Protein AF-A0A401REQ0-F1 (afdb_monomer_lite)

Organism: Chiloscyllium punctatum (NCBI:txid137246)

pLDDT: mean 82.72, std 7.69, range [53.72, 91.69]

Secondary structure (DSSP, 8-state):
--TT---HHHHHHHHHHHHHTTHHHHHHHHHHHHHHHHHHHHHHHTTSS-HHHHHHHHHHHTT---

Structure (mmCIF, N/CA/C/O backbone):
data_AF-A0A401REQ0-F1
#
_entry.id   AF-A0A401REQ0-F1
#
loop_
_atom_site.group_PDB
_atom_site.id
_atom_site.type_symbol
_atom_site.label_atom_id
_atom_site.label_alt_id
_atom_site.label_comp_id
_atom_site.label_asym_id
_atom_site.label_entity_id
_atom_site.label_seq_id
_atom_site.pdbx_PDB_ins_code
_atom_site.Cartn_x
_atom_site.Cartn_y
_atom_site.Cartn_z
_atom_site.occupancy
_atom_site.B_iso_or_equiv
_atom_site.auth_seq_id
_atom_site.auth_comp_id
_atom_site.auth_asym_id
_atom_site.auth_atom_id
_atom_site.pdbx_PDB_model_num
ATOM 1 N N . VAL A 1 1 ? 19.619 9.829 -18.036 1.00 64.12 1 VAL A N 1
ATOM 2 C CA . VAL A 1 1 ? 18.574 9.813 -16.985 1.00 64.12 1 VAL A CA 1
ATOM 3 C C . VAL A 1 1 ? 17.267 9.407 -17.648 1.00 64.12 1 VAL A C 1
ATOM 5 O O . VAL A 1 1 ? 16.832 10.118 -18.542 1.00 64.12 1 VAL A O 1
ATOM 8 N N . ASN A 1 2 ? 16.714 8.238 -17.310 1.00 69.94 2 ASN A N 1
ATOM 9 C CA . ASN A 1 2 ? 15.518 7.688 -17.980 1.00 69.94 2 ASN A CA 1
ATOM 10 C C . ASN A 1 2 ? 14.202 8.073 -17.278 1.00 69.94 2 ASN A C 1
ATOM 12 O O . ASN A 1 2 ? 13.131 7.915 -17.849 1.00 69.94 2 ASN A O 1
ATOM 16 N N . TYR A 1 3 ? 14.284 8.594 -16.052 1.00 74.25 3 TYR A N 1
ATOM 17 C CA . TYR A 1 3 ? 13.140 9.015 -15.248 1.00 74.25 3 TYR A CA 1
ATOM 18 C C . TYR A 1 3 ? 12.696 10.441 -15.614 1.00 74.25 3 TYR A C 1
ATOM 20 O O . TYR A 1 3 ? 13.544 11.317 -15.790 1.00 74.25 3 TYR A O 1
ATOM 28 N N . GLY A 1 4 ? 11.383 10.676 -15.726 1.00 77.50 4 GLY A N 1
ATOM 29 C CA . GLY A 1 4 ? 10.808 11.998 -16.028 1.00 77.50 4 GLY A CA 1
ATOM 30 C C . GLY A 1 4 ? 10.857 12.423 -17.502 1.00 77.50 4 GLY A C 1
ATOM 31 O O . GLY A 1 4 ? 10.671 13.598 -17.799 1.00 77.50 4 GLY A O 1
ATOM 32 N N . GLN A 1 5 ? 11.114 11.495 -18.429 1.00 80.06 5 GLN A N 1
ATOM 33 C CA . GLN A 1 5 ? 11.116 11.768 -19.869 1.00 80.06 5 GLN A CA 1
ATOM 34 C C . GLN A 1 5 ? 9.896 11.124 -20.534 1.00 80.06 5 GLN A C 1
ATOM 36 O O . GLN A 1 5 ? 9.666 9.933 -20.356 1.00 80.06 5 GLN A O 1
ATOM 41 N N . SER A 1 6 ? 9.154 11.884 -21.345 1.00 77.69 6 SER A N 1
ATOM 42 C CA . SER A 1 6 ? 7.946 11.416 -22.056 1.00 77.69 6 SER A CA 1
ATOM 43 C C . SER A 1 6 ? 8.226 10.449 -23.216 1.00 77.69 6 SER A C 1
ATOM 45 O O . SER A 1 6 ? 7.342 10.169 -24.020 1.00 77.69 6 SER A O 1
ATOM 47 N N . ASP A 1 7 ? 9.459 9.956 -23.325 1.00 85.75 7 ASP A N 1
ATOM 48 C CA . ASP A 1 7 ? 9.862 8.988 -24.336 1.00 85.75 7 ASP A CA 1
ATOM 49 C C . ASP A 1 7 ? 9.287 7.595 -23.987 1.00 85.75 7 ASP A C 1
ATOM 51 O O . ASP A 1 7 ? 9.546 7.076 -22.886 1.00 85.75 7 ASP A O 1
ATOM 55 N N . PRO A 1 8 ? 8.514 6.963 -24.893 1.00 81.25 8 PRO A N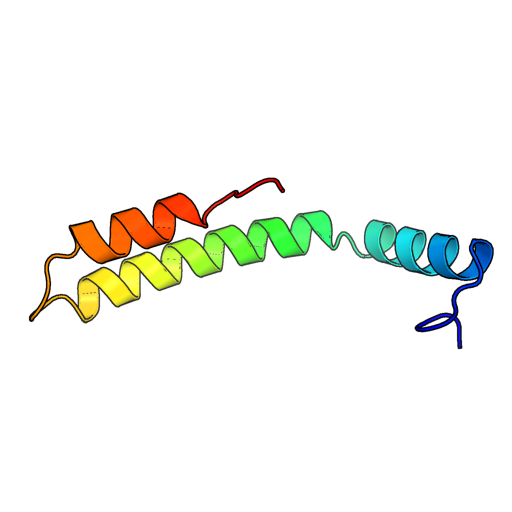 1
ATOM 56 C CA . PRO A 1 8 ? 7.905 5.657 -24.644 1.00 81.25 8 PRO A CA 1
ATOM 57 C C . PRO A 1 8 ? 8.926 4.551 -24.345 1.00 81.25 8 PRO A C 1
ATOM 59 O O . PRO A 1 8 ? 8.665 3.691 -23.500 1.00 81.25 8 PRO A O 1
ATOM 62 N N . GLY A 1 9 ? 10.103 4.585 -24.980 1.00 82.19 9 GLY A N 1
ATOM 63 C CA . GLY A 1 9 ? 11.165 3.597 -24.775 1.00 82.19 9 GLY A CA 1
ATOM 64 C C . GLY A 1 9 ? 11.803 3.716 -23.393 1.00 82.19 9 GLY A C 1
ATOM 65 O O . GLY A 1 9 ? 12.040 2.714 -22.717 1.00 82.19 9 GLY A O 1
ATOM 66 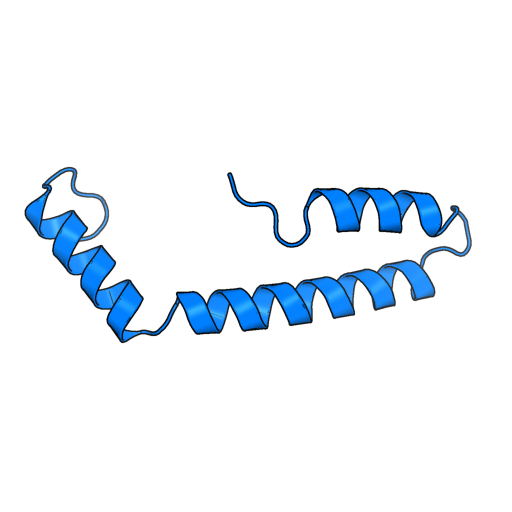N N . LYS A 1 10 ? 12.001 4.944 -22.907 1.00 81.25 10 LYS A N 1
ATOM 67 C CA . LYS A 1 10 ? 12.536 5.185 -21.554 1.00 81.25 10 LYS A CA 1
ATOM 68 C C . LYS A 1 10 ? 11.523 4.846 -20.465 1.00 81.25 10 LYS A C 1
ATOM 70 O O . LYS A 1 10 ? 11.899 4.279 -19.441 1.00 81.25 10 LYS A O 1
ATOM 75 N N . THR A 1 11 ? 10.239 5.097 -20.716 1.00 83.94 11 THR A N 1
ATOM 76 C CA . THR A 1 11 ? 9.151 4.674 -19.821 1.00 83.94 11 THR A CA 1
ATOM 77 C C . THR A 1 11 ? 9.066 3.148 -19.719 1.00 83.94 11 THR A C 1
ATOM 79 O O . THR A 1 11 ? 8.868 2.618 -18.625 1.00 83.94 11 THR A O 1
ATOM 82 N N . ALA A 1 12 ? 9.253 2.427 -20.830 1.00 85.75 12 ALA A N 1
ATOM 83 C CA . ALA A 1 12 ? 9.276 0.965 -20.831 1.00 85.75 12 ALA A CA 1
ATOM 84 C C . ALA A 1 12 ? 10.440 0.403 -19.997 1.00 85.75 12 ALA A C 1
ATOM 86 O O . ALA A 1 12 ? 10.221 -0.503 -19.198 1.00 85.75 12 ALA A O 1
ATOM 87 N N . LEU A 1 13 ? 11.639 0.988 -20.105 1.00 87.06 13 LEU A N 1
ATOM 88 C CA . LEU A 1 13 ? 12.798 0.597 -19.290 1.00 87.06 13 LEU A CA 1
ATOM 89 C C . LEU A 1 13 ? 12.565 0.823 -17.789 1.00 87.06 13 LEU A C 1
ATOM 91 O O . LEU A 1 13 ? 12.905 -0.033 -16.979 1.00 87.06 13 LEU A O 1
ATOM 95 N N . VAL A 1 14 ? 11.951 1.948 -17.408 1.00 86.38 14 VAL A N 1
ATOM 96 C CA . VAL A 1 14 ? 11.608 2.218 -16.001 1.00 86.38 14 VAL A CA 1
ATOM 97 C C . VAL A 1 14 ? 10.577 1.209 -15.482 1.00 86.38 14 VAL A C 1
ATOM 99 O O . VAL A 1 14 ? 10.730 0.693 -14.379 1.00 86.38 14 VAL A O 1
ATOM 102 N N . LYS A 1 15 ? 9.557 0.870 -16.282 1.00 85.81 15 LYS A 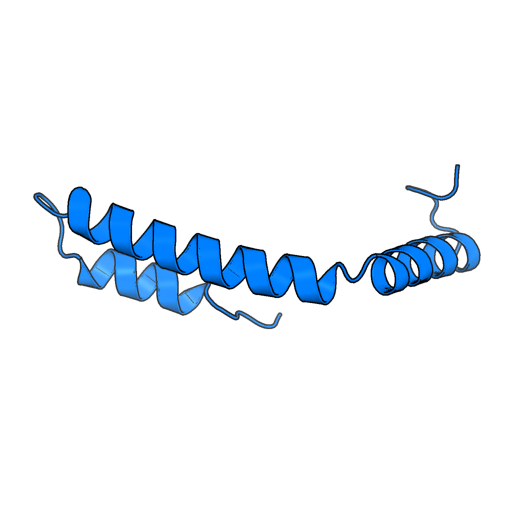N 1
ATOM 103 C CA . LYS A 1 15 ? 8.568 -0.159 -15.915 1.00 85.81 15 LYS A CA 1
ATOM 104 C C . LYS A 1 15 ? 9.182 -1.559 -15.819 1.00 85.81 15 LYS A C 1
ATOM 106 O O . LYS A 1 15 ? 8.791 -2.319 -14.940 1.00 85.81 15 LYS A O 1
ATOM 111 N N . ALA A 1 16 ? 10.131 -1.899 -16.691 1.00 89.00 16 ALA A N 1
ATOM 112 C CA . ALA A 1 16 ? 10.860 -3.163 -16.619 1.00 89.00 16 ALA A CA 1
ATOM 113 C C . ALA A 1 16 ? 11.658 -3.259 -15.312 1.00 89.00 16 ALA A C 1
ATOM 115 O O . ALA A 1 16 ? 11.491 -4.224 -14.575 1.00 89.00 16 ALA A O 1
ATOM 116 N N . LEU A 1 17 ? 12.394 -2.199 -14.961 1.00 90.06 17 LEU A N 1
ATOM 117 C CA . LEU A 1 17 ? 13.111 -2.107 -13.688 1.00 90.06 17 LEU A CA 1
ATOM 118 C C . LEU A 1 17 ? 12.170 -2.264 -12.481 1.00 90.06 17 LEU A C 1
ATOM 120 O O . LEU A 1 17 ? 12.502 -2.936 -11.513 1.00 90.06 17 LEU A O 1
ATOM 124 N N . TYR A 1 18 ? 10.974 -1.677 -12.532 1.00 89.12 18 TYR A N 1
ATOM 125 C CA . TYR A 1 18 ? 9.971 -1.821 -11.471 1.00 89.12 18 TYR A CA 1
ATOM 126 C C . TYR A 1 18 ? 9.472 -3.255 -11.285 1.00 89.12 18 TYR A C 1
ATOM 128 O O . TYR A 1 18 ? 9.202 -3.664 -10.155 1.00 89.12 18 TYR A O 1
ATOM 136 N N . ASN A 1 19 ? 9.366 -4.011 -12.377 1.00 87.69 19 ASN A N 1
ATOM 137 C CA . ASN A 1 19 ? 9.016 -5.425 -12.324 1.00 87.69 19 ASN A CA 1
ATOM 138 C C . ASN A 1 19 ? 10.190 -6.274 -11.816 1.00 87.69 19 ASN A C 1
ATOM 140 O O . ASN A 1 19 ? 9.970 -7.168 -11.007 1.00 87.69 19 ASN A O 1
ATOM 144 N N . GLU A 1 20 ? 11.421 -5.981 -12.247 1.00 90.38 20 GLU A N 1
ATOM 145 C CA . GLU A 1 20 ? 12.637 -6.667 -11.777 1.00 90.38 20 GLU A CA 1
ATOM 146 C C . GLU A 1 20 ? 12.862 -6.487 -10.271 1.00 90.38 20 GLU A C 1
ATOM 148 O O . GLU A 1 20 ? 13.287 -7.417 -9.591 1.00 90.38 20 GLU A O 1
ATOM 153 N N . LEU A 1 21 ? 12.535 -5.307 -9.740 1.00 89.88 21 LEU A N 1
ATOM 154 C CA . LEU A 1 21 ? 12.610 -4.996 -8.310 1.00 89.88 21 LEU A CA 1
ATOM 155 C C . LEU A 1 21 ? 11.431 -5.549 -7.492 1.00 89.88 21 LEU A C 1
ATOM 157 O O . LEU A 1 21 ? 11.355 -5.282 -6.296 1.00 89.88 21 LEU A O 1
ATOM 161 N N . ASP A 1 22 ? 10.499 -6.260 -8.131 1.00 89.25 22 ASP A N 1
ATOM 162 C CA . ASP A 1 22 ? 9.269 -6.773 -7.523 1.00 89.25 22 ASP A CA 1
ATOM 163 C C . ASP A 1 22 ? 8.513 -5.718 -6.691 1.00 89.25 22 ASP A C 1
ATOM 165 O O . ASP A 1 22 ? 8.047 -5.945 -5.570 1.00 89.25 22 ASP A O 1
ATOM 169 N N . LEU A 1 23 ? 8.355 -4.514 -7.255 1.00 89.12 23 LEU A N 1
ATOM 170 C CA . LEU A 1 23 ? 7.616 -3.442 -6.581 1.00 89.12 23 LEU A CA 1
ATOM 171 C C . LEU A 1 23 ? 6.147 -3.809 -6.338 1.00 89.12 23 LEU A C 1
ATOM 173 O O . LEU A 1 23 ? 5.518 -3.248 -5.443 1.00 89.12 23 LEU A O 1
ATOM 177 N N . ARG A 1 24 ? 5.599 -4.762 -7.101 1.00 85.88 24 ARG A N 1
ATOM 178 C CA . ARG A 1 24 ? 4.256 -5.307 -6.875 1.00 85.88 24 ARG A CA 1
ATOM 179 C C . ARG A 1 24 ? 4.201 -6.114 -5.577 1.00 85.88 24 ARG A C 1
ATOM 181 O O . ARG A 1 24 ? 3.281 -5.899 -4.783 1.00 85.88 24 ARG A O 1
ATOM 188 N N . GLY A 1 25 ? 5.169 -7.001 -5.348 1.00 88.88 25 GLY A N 1
ATOM 189 C CA . GLY A 1 25 ? 5.303 -7.729 -4.089 1.00 88.88 25 GLY A CA 1
ATOM 190 C C . GLY A 1 25 ? 5.527 -6.785 -2.911 1.00 88.88 25 GLY A C 1
ATOM 191 O O . GLY A 1 25 ? 4.778 -6.835 -1.932 1.00 88.88 25 GLY A O 1
ATOM 192 N N . ALA A 1 26 ? 6.471 -5.847 -3.044 1.00 90.75 26 ALA A N 1
ATOM 193 C CA . ALA A 1 26 ? 6.759 -4.849 -2.012 1.00 90.75 26 ALA A CA 1
ATOM 194 C C . ALA A 1 26 ? 5.534 -3.981 -1.671 1.00 90.75 26 ALA A C 1
ATOM 196 O O . ALA A 1 26 ? 5.250 -3.739 -0.497 1.00 90.75 26 ALA A O 1
ATOM 197 N N . TYR A 1 27 ? 4.768 -3.553 -2.680 1.00 89.00 27 TYR A N 1
ATOM 198 C CA . TYR A 1 27 ? 3.532 -2.799 -2.474 1.00 89.00 27 TYR A CA 1
ATOM 199 C C . TYR A 1 27 ? 2.472 -3.622 -1.738 1.00 89.00 27 TYR A C 1
ATOM 201 O O . TYR A 1 27 ? 1.862 -3.118 -0.803 1.00 89.00 27 TYR A O 1
ATOM 209 N N . THR A 1 28 ? 2.286 -4.891 -2.111 1.00 87.50 28 THR A N 1
ATOM 210 C CA . THR A 1 28 ? 1.298 -5.777 -1.469 1.00 87.50 28 THR A CA 1
ATOM 211 C C . THR A 1 28 ? 1.623 -5.986 0.012 1.00 87.50 28 THR A C 1
ATOM 213 O O . THR A 1 28 ? 0.747 -5.872 0.868 1.00 87.50 28 THR A O 1
ATOM 216 N N . GLN A 1 29 ? 2.900 -6.226 0.328 1.00 90.38 29 GLN A N 1
ATOM 217 C CA . GLN A 1 29 ? 3.368 -6.346 1.711 1.00 90.38 29 GLN A CA 1
ATOM 218 C C . GLN A 1 29 ? 3.165 -5.044 2.490 1.00 90.38 29 GLN A C 1
ATOM 220 O O . GLN A 1 29 ? 2.676 -5.062 3.620 1.00 90.38 29 GLN A O 1
ATOM 225 N N . TYR A 1 30 ? 3.510 -3.908 1.881 1.00 91.12 30 TYR A N 1
ATOM 226 C CA . TYR A 1 30 ? 3.315 -2.601 2.496 1.00 91.12 30 TYR A CA 1
ATOM 227 C C . TYR A 1 30 ? 1.831 -2.290 2.732 1.00 91.12 30 TYR A C 1
ATOM 229 O O . TYR A 1 30 ? 1.484 -1.746 3.781 1.00 91.12 30 TYR A O 1
ATOM 237 N N . GLU A 1 31 ? 0.947 -2.639 1.794 1.00 88.25 31 GLU A N 1
ATOM 238 C CA . GLU A 1 31 ? -0.498 -2.438 1.920 1.00 88.25 31 GLU A CA 1
ATOM 239 C C . GLU A 1 31 ? -1.065 -3.233 3.103 1.00 88.25 31 GLU A C 1
ATOM 241 O O . GLU A 1 31 ? -1.808 -2.682 3.919 1.00 88.25 31 GLU A O 1
ATOM 246 N N . GLU A 1 32 ? -0.670 -4.500 3.251 1.00 88.44 32 GLU A N 1
ATOM 247 C CA . GLU A 1 32 ? -1.100 -5.334 4.373 1.00 88.44 32 GLU A CA 1
ATOM 248 C C . GLU A 1 32 ? -0.581 -4.806 5.717 1.00 88.44 32 GLU A C 1
ATOM 250 O O . GLU A 1 32 ? -1.369 -4.621 6.650 1.00 88.44 32 GLU A O 1
ATOM 255 N N . GLN A 1 33 ? 0.712 -4.481 5.806 1.00 91.69 33 GLN A N 1
ATOM 256 C CA . GLN A 1 33 ? 1.311 -3.908 7.018 1.00 91.69 33 GLN A CA 1
ATOM 257 C C . GLN A 1 33 ? 0.667 -2.570 7.396 1.00 91.69 33 GLN A C 1
ATOM 259 O O . GLN A 1 33 ? 0.366 -2.322 8.565 1.00 91.69 33 GLN A O 1
ATOM 264 N N . SER A 1 34 ? 0.410 -1.709 6.411 1.00 89.25 34 SER A N 1
ATOM 265 C CA . SER A 1 34 ? -0.244 -0.418 6.632 1.00 89.25 34 SER A CA 1
ATOM 266 C C . SER A 1 34 ? -1.672 -0.599 7.134 1.00 89.25 34 SER A C 1
ATOM 268 O O . SER A 1 34 ? -2.094 0.117 8.041 1.00 89.25 34 SER A O 1
ATOM 270 N N . TYR A 1 35 ? -2.404 -1.579 6.597 1.00 88.25 35 TYR A N 1
ATOM 271 C CA . TYR A 1 35 ? -3.758 -1.892 7.045 1.00 88.25 35 TYR A CA 1
ATOM 272 C C . TYR A 1 35 ? -3.785 -2.434 8.480 1.00 88.25 35 TYR A C 1
ATOM 274 O O . TYR A 1 35 ? -4.611 -1.999 9.285 1.00 88.25 35 TYR A O 1
ATOM 282 N N . GLN A 1 36 ? -2.861 -3.335 8.830 1.00 89.06 36 GLN A N 1
ATOM 283 C CA . GLN A 1 36 ? -2.715 -3.844 10.199 1.00 89.06 36 GLN A CA 1
ATOM 284 C C . GLN A 1 36 ? -2.392 -2.713 11.180 1.00 89.06 36 GLN A C 1
ATOM 286 O O . GLN A 1 36 ? -3.118 -2.523 12.157 1.00 89.06 36 GLN A O 1
ATOM 291 N N . ARG A 1 37 ? -1.393 -1.884 10.859 1.00 90.19 37 ARG A N 1
ATOM 292 C CA . ARG A 1 37 ? -1.029 -0.709 11.661 1.00 90.19 37 ARG A CA 1
ATOM 293 C C . ARG A 1 37 ? -2.201 0.256 11.836 1.00 90.19 37 ARG A C 1
ATOM 295 O O . ARG A 1 37 ? -2.409 0.796 12.918 1.00 90.19 37 ARG A O 1
ATOM 302 N N . LEU A 1 38 ? -2.981 0.482 10.781 1.00 88.12 38 LEU A N 1
ATOM 303 C CA . LEU A 1 38 ? -4.147 1.358 10.845 1.00 88.12 38 LEU A CA 1
ATOM 304 C C . LEU A 1 38 ? -5.221 0.794 11.788 1.00 88.12 38 LEU A C 1
ATOM 306 O O . LEU A 1 38 ? -5.786 1.547 12.577 1.00 88.12 38 LEU A O 1
ATOM 310 N N . ARG A 1 39 ? -5.462 -0.523 11.779 1.00 85.50 39 ARG A N 1
ATOM 311 C CA . ARG A 1 39 ? -6.381 -1.181 12.728 1.00 85.50 39 ARG A CA 1
ATOM 312 C C . ARG A 1 39 ? -5.908 -1.076 14.177 1.00 85.50 39 ARG A C 1
ATOM 314 O O . ARG A 1 39 ? -6.728 -0.833 15.064 1.00 85.50 39 ARG A O 1
ATOM 321 N N . GLU A 1 40 ? -4.610 -1.231 14.418 1.00 88.75 40 GLU A N 1
ATOM 322 C CA . GLU A 1 40 ? -4.018 -1.058 15.750 1.00 88.75 40 GLU A CA 1
ATOM 323 C C . GLU A 1 40 ? -4.208 0.375 16.256 1.00 88.75 40 GLU A C 1
ATOM 325 O O . GLU A 1 40 ? -4.706 0.571 17.364 1.00 88.75 40 GLU A O 1
ATOM 330 N N . LEU A 1 41 ? -3.916 1.374 15.417 1.00 87.25 41 LEU A N 1
ATOM 331 C CA . LEU A 1 41 ? -4.108 2.789 15.750 1.00 87.25 41 LEU A CA 1
ATOM 332 C C . LEU A 1 41 ? -5.575 3.123 16.032 1.00 87.25 41 LEU A C 1
ATOM 334 O O . LEU A 1 41 ? -5.866 3.847 16.984 1.00 87.25 41 LEU A O 1
ATOM 338 N N . ILE A 1 42 ? -6.506 2.576 15.245 1.00 85.44 42 ILE A N 1
ATOM 339 C CA . ILE A 1 42 ? -7.944 2.734 15.497 1.00 85.44 42 ILE A CA 1
ATOM 340 C C . ILE A 1 42 ? -8.294 2.161 16.869 1.00 85.44 42 ILE A C 1
ATOM 342 O O . ILE A 1 42 ? -8.957 2.832 17.650 1.00 85.44 42 ILE A O 1
ATOM 346 N N . THR A 1 43 ? -7.804 0.966 17.197 1.00 82.81 43 THR A N 1
ATOM 347 C CA . THR A 1 43 ? -8.083 0.320 18.489 1.00 82.81 43 THR A CA 1
ATOM 348 C C . THR A 1 43 ? -7.510 1.115 19.666 1.00 82.81 43 THR A C 1
ATOM 350 O O . THR A 1 43 ? -8.158 1.234 20.702 1.00 82.81 43 THR A O 1
ATOM 353 N N . GLN A 1 44 ? -6.314 1.688 19.507 1.00 84.69 44 GLN A N 1
ATOM 354 C CA . GLN A 1 44 ? -5.632 2.462 20.549 1.00 84.69 44 GLN A CA 1
ATOM 355 C C . GLN A 1 44 ? -6.248 3.849 20.782 1.00 84.69 44 GLN A C 1
ATOM 357 O O . GLN A 1 44 ? -6.264 4.325 21.916 1.00 84.69 44 GLN A O 1
ATOM 362 N N . HIS A 1 45 ? -6.741 4.509 19.731 1.00 78.38 45 HIS A N 1
ATOM 363 C CA . HIS A 1 45 ? -7.163 5.915 19.789 1.00 78.38 45 HIS A CA 1
ATOM 364 C C . HIS A 1 45 ? -8.682 6.132 19.745 1.00 78.38 45 HIS A C 1
ATOM 366 O O . HIS A 1 45 ? -9.142 7.269 19.843 1.00 78.38 45 HIS A O 1
ATOM 372 N N . SER A 1 46 ? -9.491 5.079 19.632 1.00 70.50 46 SER A N 1
ATOM 373 C CA . SER A 1 46 ? -10.954 5.190 19.538 1.00 70.50 46 SER A CA 1
ATOM 374 C C . SER A 1 46 ? -11.679 5.416 20.868 1.00 70.50 46 SER A C 1
ATOM 376 O O . SER A 1 46 ? -12.855 5.080 20.987 1.00 70.50 46 SER A O 1
ATOM 378 N N . SER A 1 47 ? -11.015 5.934 21.897 1.00 68.88 47 SER A N 1
ATOM 379 C CA . SER A 1 47 ? -11.664 6.209 23.186 1.00 68.88 47 SER A CA 1
ATOM 380 C C . SER A 1 47 ? -12.782 7.256 23.073 1.00 68.88 47 SER A C 1
ATOM 382 O O . SER A 1 47 ? -13.704 7.252 23.884 1.00 68.88 47 SER A O 1
ATOM 384 N N . THR A 1 48 ? -12.730 8.118 22.053 1.00 69.62 48 THR A N 1
ATOM 385 C CA . THR A 1 48 ? -13.651 9.256 21.881 1.00 69.62 48 THR A CA 1
ATOM 386 C C . THR A 1 48 ? -14.618 9.102 20.702 1.00 69.62 48 THR A C 1
ATOM 388 O O . THR A 1 48 ? -15.602 9.833 20.620 1.00 69.62 48 THR A O 1
ATOM 391 N N . LEU A 1 49 ? -14.348 8.191 19.761 1.00 74.12 49 LEU A N 1
ATOM 392 C CA . LEU A 1 49 ? -15.092 8.057 18.503 1.00 74.12 49 LEU A CA 1
ATOM 393 C C . LEU A 1 49 ? -15.347 6.579 18.169 1.00 74.12 49 LEU A C 1
ATOM 395 O O . LEU A 1 49 ? -14.465 5.755 18.413 1.00 74.12 49 LEU A O 1
ATOM 399 N N . PRO A 1 50 ? -16.500 6.230 17.561 1.00 78.38 50 PRO A N 1
ATOM 400 C CA . PRO A 1 50 ? -16.795 4.849 17.197 1.00 78.38 50 PRO A CA 1
ATOM 401 C C . PRO A 1 50 ? -15.758 4.304 16.208 1.00 78.38 50 PRO A C 1
ATOM 403 O O . PRO A 1 50 ? -15.570 4.860 15.122 1.00 78.38 50 PRO A O 1
ATOM 406 N N . GLN A 1 51 ? -15.114 3.189 16.568 1.00 77.81 51 GLN A N 1
ATOM 407 C CA . GLN A 1 51 ? -14.138 2.487 15.722 1.00 77.81 51 GLN A CA 1
ATOM 408 C C . GLN A 1 51 ? -14.696 2.175 14.329 1.00 77.81 51 GLN A C 1
ATOM 410 O O . GLN A 1 51 ? -13.965 2.263 13.343 1.00 77.81 51 GLN A O 1
ATOM 415 N N . ASP A 1 52 ? -15.996 1.878 14.246 1.00 80.06 52 ASP A N 1
ATOM 416 C CA . ASP A 1 52 ? -16.708 1.569 13.004 1.00 80.06 52 ASP A CA 1
ATOM 417 C C . ASP A 1 52 ? -16.547 2.638 11.926 1.00 80.06 52 ASP A C 1
ATOM 419 O O . ASP A 1 52 ? -16.414 2.306 10.750 1.00 80.06 52 ASP A O 1
ATOM 423 N N . VAL A 1 53 ? -16.502 3.920 12.301 1.00 82.94 53 VAL A N 1
ATOM 424 C CA . VAL A 1 53 ? -16.345 5.004 11.323 1.00 82.94 53 VAL A CA 1
ATOM 425 C C . VAL A 1 53 ? -14.981 4.895 10.645 1.00 82.94 53 VAL A C 1
ATOM 427 O O . VAL A 1 53 ? -14.889 4.884 9.418 1.00 82.94 53 VAL A O 1
ATOM 430 N N . PHE A 1 54 ? -13.914 4.739 11.430 1.00 81.62 54 PHE A N 1
ATOM 431 C CA . PHE A 1 54 ? -12.565 4.582 10.890 1.00 81.62 54 PHE A CA 1
ATOM 432 C C . PHE A 1 54 ? -12.401 3.275 10.116 1.00 81.62 54 PHE A C 1
ATOM 434 O O . PHE A 1 54 ? -11.720 3.257 9.089 1.00 81.62 54 PHE A O 1
ATOM 441 N N . LEU A 1 55 ? -13.061 2.202 10.558 1.00 81.62 55 LEU A N 1
ATOM 442 C CA . LEU A 1 55 ? -13.046 0.920 9.863 1.00 81.62 55 LEU A CA 1
ATOM 443 C C . LEU A 1 55 ? -13.723 1.016 8.485 1.00 81.62 55 LEU A C 1
ATOM 445 O O . LEU A 1 55 ? -13.178 0.507 7.506 1.00 81.62 55 LEU A O 1
ATOM 449 N N . GLN A 1 56 ? -14.851 1.726 8.378 1.00 83.75 56 GLN A N 1
ATOM 450 C CA . GLN A 1 56 ? -15.531 1.978 7.101 1.00 83.75 56 GLN A CA 1
ATOM 451 C C . GLN A 1 56 ? -14.668 2.800 6.135 1.00 83.75 56 GLN A C 1
ATOM 453 O O . GLN A 1 56 ? -14.619 2.504 4.937 1.00 83.75 56 GLN A O 1
ATOM 458 N N . PHE A 1 57 ? -13.954 3.815 6.635 1.00 83.75 57 PHE A N 1
ATOM 459 C CA . PHE A 1 57 ? -13.003 4.572 5.815 1.00 83.75 57 PHE A CA 1
ATOM 460 C C . PHE A 1 57 ? -11.829 3.703 5.358 1.00 83.75 57 PHE A C 1
ATOM 462 O O . PHE A 1 57 ? -11.480 3.737 4.178 1.00 83.75 57 PHE A O 1
ATOM 469 N N . ALA A 1 58 ? -11.270 2.888 6.256 1.00 84.44 58 ALA A N 1
ATOM 470 C CA . ALA A 1 58 ? -10.182 1.964 5.951 1.00 84.44 58 ALA A CA 1
ATOM 471 C C . ALA A 1 58 ? -10.581 0.942 4.876 1.00 84.44 58 ALA A C 1
ATOM 473 O O . ALA A 1 58 ? -9.836 0.717 3.926 1.00 84.44 58 ALA A O 1
ATOM 474 N N . GLN A 1 59 ? -11.776 0.357 4.982 1.00 82.88 59 GLN A N 1
ATOM 475 C CA . GLN A 1 59 ? -12.292 -0.610 4.010 1.00 82.88 59 GLN A CA 1
ATOM 476 C C . GLN A 1 59 ? -12.534 0.005 2.626 1.00 82.88 59 GLN A C 1
ATOM 478 O O . GLN A 1 59 ? -12.335 -0.671 1.624 1.00 82.88 59 GLN A O 1
ATOM 483 N N . LYS A 1 60 ? -12.912 1.288 2.543 1.00 83.69 60 LYS A N 1
ATOM 484 C CA . LYS A 1 60 ? -13.084 1.983 1.253 1.00 83.69 60 LYS A CA 1
ATOM 485 C C . LYS A 1 60 ? -11.781 2.203 0.484 1.00 83.69 60 LYS A C 1
ATOM 487 O O . LYS A 1 60 ? -11.828 2.417 -0.729 1.00 83.69 60 LYS A O 1
ATOM 492 N N . ILE A 1 61 ? -10.647 2.245 1.179 1.00 82.88 61 ILE A N 1
ATOM 493 C CA . ILE A 1 61 ? -9.335 2.505 0.570 1.00 82.88 61 ILE A CA 1
ATOM 494 C C . ILE A 1 61 ? -8.480 1.243 0.444 1.00 82.88 61 ILE A C 1
ATOM 496 O O . ILE A 1 61 ? -7.617 1.200 -0.427 1.00 82.88 61 ILE A O 1
ATOM 500 N N . TYR A 1 62 ? -8.725 0.230 1.278 1.00 79.06 62 TYR A N 1
ATOM 501 C CA . TYR A 1 62 ? -8.015 -1.044 1.255 1.00 79.06 62 TYR A CA 1
ATOM 502 C C . TYR A 1 62 ? -8.309 -1.814 -0.035 1.00 79.06 62 TYR A C 1
ATOM 504 O O . TYR A 1 62 ? -9.477 -2.024 -0.369 1.00 79.06 62 TYR A O 1
ATOM 512 N N . LYS A 1 63 ? -7.260 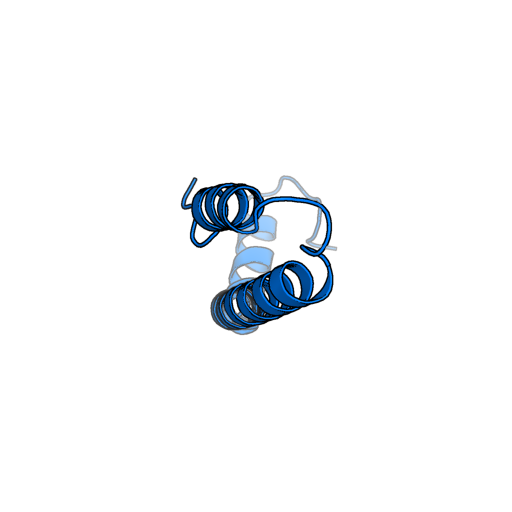-2.238 -0.753 1.00 74.38 63 LYS A N 1
ATOM 513 C CA . LYS A 1 63 ? -7.351 -2.975 -2.024 1.00 74.38 63 LYS A CA 1
ATOM 514 C C . LYS A 1 63 ? -8.165 -2.268 -3.105 1.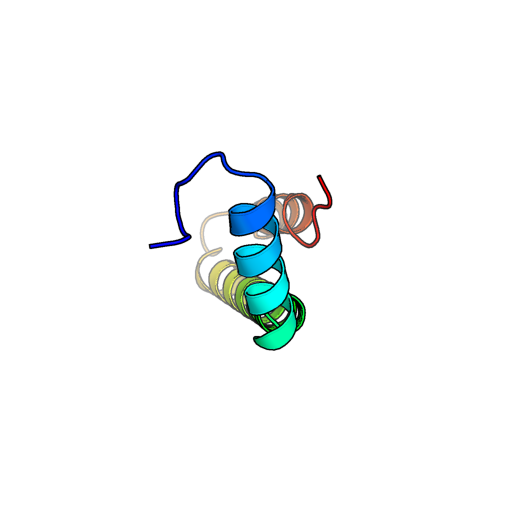00 74.38 63 LYS A C 1
ATOM 516 O O . LYS A 1 63 ? -8.776 -2.913 -3.957 1.00 74.38 63 LYS A O 1
ATOM 521 N N . ARG A 1 64 ? -8.211 -0.933 -3.082 1.00 78.69 64 ARG A N 1
ATOM 522 C CA . ARG A 1 64 ? -8.936 -0.183 -4.108 1.00 78.69 64 ARG A CA 1
ATOM 523 C C . ARG A 1 64 ? -8.210 -0.300 -5.448 1.00 78.69 64 ARG A C 1
ATOM 525 O O . ARG A 1 64 ? -7.226 0.399 -5.673 1.00 78.69 64 ARG A O 1
ATOM 532 N N . GLU A 1 65 ? -8.749 -1.101 -6.358 1.00 60.03 65 GLU A N 1
ATOM 533 C CA . GLU A 1 65 ? -8.373 -1.048 -7.771 1.00 60.03 65 GLU A CA 1
ATOM 534 C C . GLU A 1 65 ? -9.040 0.168 -8.432 1.00 60.03 65 GLU A C 1
ATOM 536 O O . GLU A 1 65 ? -10.226 0.442 -8.220 1.00 60.03 65 GLU A O 1
ATOM 541 N N . LYS A 1 66 ? -8.252 0.956 -9.167 1.00 53.72 66 LYS A N 1
ATOM 542 C CA . LYS A 1 66 ? -8.686 2.177 -9.852 1.00 53.72 66 LYS A CA 1
ATOM 543 C C . LYS A 1 66 ? -8.176 2.200 -11.281 1.00 53.72 66 LYS A C 1
ATOM 545 O O . LYS A 1 66 ? -7.022 1.7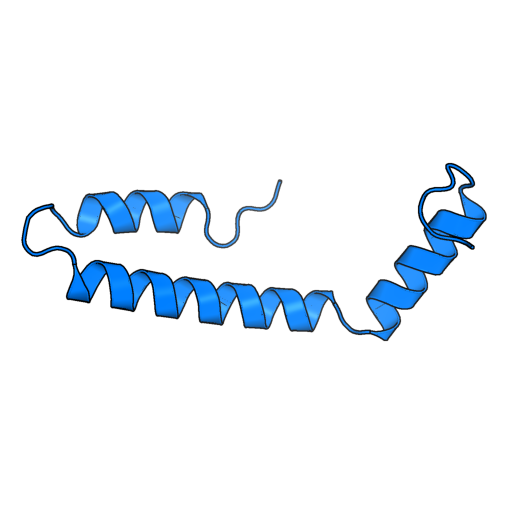63 -11.481 1.00 53.72 66 LYS A O 1
#

Sequence (66 aa):
VNYGQSDPGKTALVKALYNELDLRGAYTQYEEQSYQRLRELITQHSSTLPQDVFLQFAQKIYKREK

Foldseek 3Di:
DLPPDPDPVSVVVVVVVCVVVVVVVVVVVVLVVVLVVQLVCLVVPCPPDDSVVSVVVSVVPRPDDD

InterPro domains:
  IPR008949 Isoprenoid synthase domain superfamily [G3DSA:1.10.600.10] (1-66)
  IPR008949 Isoprenoid synthase domain superfamily [SSF48576] (2-65)
  IPR039702 Farnesyl pyrophosphate synthase-like [PTHR11525] (2-66)

Radius of gyration: 17.87 Å; chains: 1; bounding box: 35×20×48 Å